Protein AF-A0A926QZI8-F1 (afdb_monomer_lite)

Secondary structure (DSSP, 8-state):
--------------PPPPPBPPTT-S-HHHHHHHHHHHHHHHHT---SGGGGTTTTEEE--TT--SSS--GGG--EEEEEPPPPTT--TT-S-EEEEETTT--EEEESSTTTTT-S-S-EEE-

Sequence (123 aa):
MLAGQTPVLVHNSNCPIVARITPGSLPPAEEAALGRTLSHIGAGTVPTGPTARRWGIPFRNREGKLPGGQGSSSPYREYRVEPPPGTPGAGPLRVVRNDQTGETYYTWTHYGDSGDPAFVQVR

Structure (mmCIF, N/CA/C/O backbone):
data_AF-A0A926QZI8-F1
#
_entry.id   AF-A0A926QZI8-F1
#
loop_
_atom_site.group_PDB
_atom_site.id
_atom_site.type_symbol
_atom_site.label_atom_id
_atom_site.label_alt_id
_atom_site.label_comp_id
_atom_site.label_asym_id
_atom_site.label_entity_id
_atom_site.label_seq_id
_atom_site.pdbx_PDB_ins_code
_atom_site.Cartn_x
_atom_site.Cartn_y
_atom_site.Cartn_z
_atom_site.occupancy
_atom_site.B_iso_or_equiv
_atom_site.auth_seq_id
_atom_site.auth_comp_id
_atom_site.auth_asym_id
_atom_site.auth_atom_id
_atom_site.pdbx_PDB_model_num
ATOM 1 N N . MET A 1 1 ? -49.969 2.407 24.694 1.00 37.97 1 MET A N 1
ATOM 2 C CA . MET A 1 1 ? -49.422 1.356 23.813 1.00 37.97 1 MET A CA 1
ATOM 3 C C . MET A 1 1 ? -48.145 1.894 23.174 1.00 37.97 1 MET A C 1
ATOM 5 O O . MET A 1 1 ? -48.160 3.034 22.732 1.00 37.97 1 MET A O 1
ATOM 9 N N . LEU A 1 2 ? -47.058 1.111 23.246 1.00 42.44 2 LEU A N 1
ATOM 10 C CA . LEU A 1 2 ? -45.791 1.210 22.485 1.00 42.44 2 LEU A CA 1
ATOM 11 C C . LEU A 1 2 ? -46.066 1.414 20.972 1.00 42.44 2 LEU A C 1
ATOM 13 O O . LEU A 1 2 ? -47.151 1.057 20.534 1.00 42.44 2 LEU A O 1
ATOM 17 N N . ALA A 1 3 ? -45.197 1.901 20.080 1.00 44.88 3 ALA A N 1
ATOM 18 C CA . ALA A 1 3 ? -43.751 2.147 20.008 1.00 44.88 3 ALA A CA 1
ATOM 19 C C . ALA A 1 3 ? -43.550 3.292 18.976 1.00 44.88 3 ALA A C 1
ATOM 21 O O . ALA A 1 3 ? -44.415 3.514 18.138 1.00 44.88 3 ALA A O 1
ATOM 22 N N . GLY A 1 4 ? -42.498 4.106 18.997 1.00 39.09 4 GLY A N 1
ATOM 23 C CA . GLY A 1 4 ? -41.131 3.700 18.683 1.00 39.09 4 GLY A CA 1
ATOM 24 C C . GLY A 1 4 ? -40.594 4.637 17.599 1.00 39.09 4 GLY A C 1
ATOM 25 O O . GLY A 1 4 ? -40.668 4.330 16.416 1.00 39.09 4 GLY A O 1
ATOM 26 N N . GLN A 1 5 ? -40.103 5.810 18.006 1.00 43.84 5 GLN A N 1
ATOM 27 C CA . GLN A 1 5 ? -39.284 6.651 17.134 1.00 43.84 5 GLN A CA 1
ATOM 28 C C . GLN A 1 5 ? -37.993 5.880 16.853 1.00 43.84 5 GLN A C 1
ATOM 30 O O . GLN A 1 5 ? -37.182 5.672 17.753 1.00 43.84 5 GLN A O 1
ATOM 35 N N . THR A 1 6 ? -37.823 5.413 15.621 1.00 49.03 6 THR A N 1
ATOM 36 C CA . THR A 1 6 ? -36.533 4.942 15.114 1.00 49.03 6 THR A CA 1
ATOM 37 C C . THR A 1 6 ? -35.520 6.077 15.242 1.00 49.03 6 THR A C 1
ATOM 39 O O . THR A 1 6 ? -35.734 7.125 14.625 1.00 49.03 6 THR A O 1
ATOM 42 N N . PRO A 1 7 ? -34.421 5.920 15.998 1.00 47.91 7 PRO A N 1
ATOM 43 C CA . PRO A 1 7 ? -33.353 6.895 15.946 1.00 47.91 7 PRO A CA 1
ATOM 44 C C . PRO A 1 7 ? -32.681 6.760 14.579 1.00 47.91 7 PRO A C 1
ATOM 46 O O . PRO A 1 7 ? -32.088 5.730 14.257 1.00 47.91 7 PRO A O 1
ATOM 49 N N . VAL A 1 8 ? -32.786 7.802 13.756 1.00 49.19 8 VAL A N 1
ATOM 50 C CA . VAL A 1 8 ? -31.887 7.974 12.616 1.00 49.19 8 VAL A CA 1
ATOM 51 C C . VAL A 1 8 ? -30.499 8.174 13.218 1.00 49.19 8 VAL A C 1
ATOM 53 O O . VAL A 1 8 ? -30.184 9.247 13.729 1.00 49.19 8 VAL A O 1
ATOM 56 N N . LEU A 1 9 ? -29.682 7.120 13.207 1.00 47.12 9 LEU A N 1
ATOM 57 C CA . LEU A 1 9 ? -28.243 7.218 13.425 1.00 47.12 9 LEU A CA 1
ATOM 58 C C . LEU A 1 9 ? -27.667 8.037 12.266 1.00 47.12 9 LEU A C 1
ATOM 60 O O . LEU A 1 9 ? -27.219 7.499 11.254 1.00 47.12 9 LEU A O 1
ATOM 64 N N . VAL A 1 10 ? -27.711 9.362 12.402 1.00 46.72 10 VAL A N 1
ATOM 65 C CA . VAL A 1 10 ? -26.841 10.256 11.645 1.00 46.72 10 VAL A CA 1
ATOM 66 C C . VAL A 1 10 ? -25.436 9.947 12.141 1.00 46.72 10 VAL A C 1
ATOM 68 O O . VAL A 1 10 ? -24.971 10.502 13.135 1.00 46.72 10 VAL A O 1
ATOM 71 N N . HIS A 1 11 ? -24.761 9.006 11.485 1.00 49.41 11 HIS A N 1
ATOM 72 C CA . HIS A 1 11 ? -23.323 8.868 11.624 1.00 49.41 11 HIS A CA 1
ATOM 73 C C . HIS A 1 11 ? -22.707 10.124 11.008 1.00 49.41 11 HIS A C 1
ATOM 75 O O . HIS A 1 11 ? -22.351 10.151 9.833 1.00 49.41 11 HIS A O 1
ATOM 81 N N . ASN A 1 12 ? -22.586 11.186 11.808 1.00 46.81 12 ASN A N 1
ATOM 82 C CA . ASN A 1 12 ? -21.682 12.298 11.538 1.00 46.81 12 ASN A 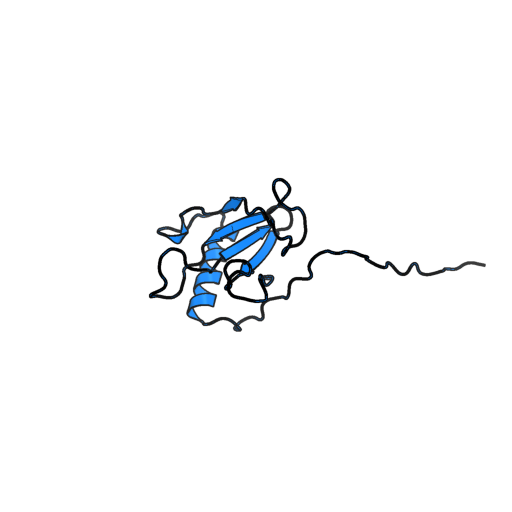CA 1
ATOM 83 C C . ASN A 1 12 ? -20.239 11.808 11.745 1.00 46.81 12 ASN A C 1
ATOM 85 O O . ASN A 1 12 ? -19.495 12.291 12.598 1.00 46.81 12 ASN A O 1
ATOM 89 N N . SER A 1 13 ? -19.879 10.756 11.018 1.00 52.62 13 SER A N 1
ATOM 90 C CA . SER A 1 13 ? -18.569 10.144 11.029 1.00 52.62 13 SER A CA 1
ATOM 91 C C . SER A 1 13 ? -17.813 10.801 9.896 1.00 52.62 13 SER A C 1
ATOM 93 O O . SER A 1 13 ? -17.909 10.378 8.750 1.00 52.62 13 SER A O 1
ATOM 95 N N . ASN A 1 14 ? -17.036 11.831 10.221 1.00 61.12 14 ASN A N 1
ATOM 96 C CA . ASN A 1 14 ? -16.054 12.436 9.319 1.00 61.12 14 ASN A CA 1
ATOM 97 C C . ASN A 1 14 ? -14.884 11.462 9.019 1.00 61.12 14 ASN A C 1
ATOM 99 O O . ASN A 1 14 ? -13.736 11.870 8.868 1.00 61.12 14 ASN A O 1
ATOM 103 N N . CYS A 1 15 ? -15.160 10.154 9.030 1.00 67.56 15 CYS A N 1
ATOM 104 C CA . CYS A 1 15 ? -14.232 9.086 8.727 1.00 67.56 15 CYS A CA 1
ATOM 105 C C . CYS A 1 15 ? -14.124 8.984 7.20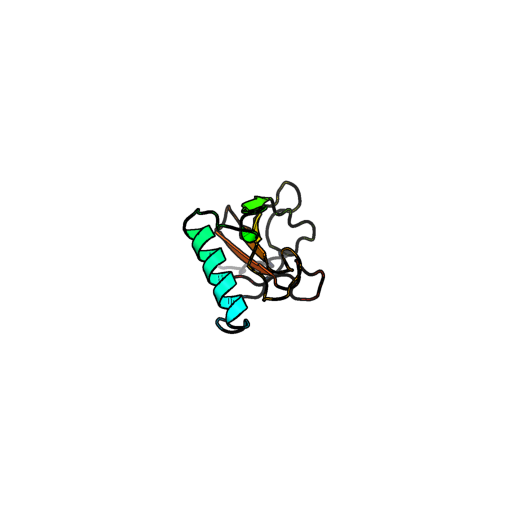2 1.00 67.56 15 CYS A C 1
ATOM 107 O O . CYS A 1 15 ? -15.157 8.902 6.533 1.00 67.56 15 CYS A O 1
ATOM 109 N N . PRO A 1 16 ? -12.907 8.979 6.639 1.00 78.31 16 PRO A N 1
ATOM 110 C CA . PRO A 1 16 ? -12.732 8.882 5.199 1.00 78.31 16 PRO A CA 1
ATOM 111 C C . PRO A 1 16 ? -13.324 7.566 4.689 1.00 78.31 16 PRO A C 1
ATOM 113 O O . PRO A 1 16 ? -12.969 6.483 5.157 1.00 78.31 16 PRO A O 1
ATOM 116 N N . ILE A 1 17 ? -14.228 7.663 3.715 1.00 85.00 17 ILE A N 1
ATOM 117 C CA . ILE A 1 17 ? -14.714 6.505 2.967 1.00 85.00 17 ILE A CA 1
ATOM 118 C C . ILE A 1 17 ? -13.672 6.204 1.894 1.00 85.00 17 ILE A C 1
ATOM 120 O O . ILE A 1 17 ? -13.438 7.020 1.003 1.00 85.00 17 ILE A O 1
ATOM 124 N N . VAL A 1 18 ? -13.042 5.035 1.980 1.00 90.50 18 VAL A N 1
ATOM 125 C CA . VAL A 1 18 ? -12.026 4.601 1.016 1.00 90.50 18 VAL A CA 1
ATOM 126 C C . VAL A 1 18 ? -12.665 3.654 0.002 1.00 90.50 18 VAL A C 1
ATOM 128 O O . VAL A 1 18 ? -13.292 2.664 0.377 1.00 90.50 18 VAL A O 1
ATOM 131 N N . ALA A 1 19 ? -12.512 3.952 -1.290 1.00 92.88 19 ALA A N 1
ATOM 132 C CA . ALA A 1 19 ? -13.050 3.118 -2.363 1.00 92.88 19 ALA A CA 1
ATOM 133 C C . ALA A 1 19 ? -12.380 1.735 -2.379 1.00 92.88 19 ALA A C 1
ATOM 135 O O . ALA A 1 19 ? -11.187 1.613 -2.111 1.00 92.88 19 ALA A O 1
ATOM 136 N N . ARG A 1 20 ? -13.128 0.683 -2.723 1.00 93.69 20 ARG A N 1
ATOM 137 C CA . ARG A 1 20 ? -12.576 -0.672 -2.852 1.00 93.69 20 ARG A CA 1
ATOM 138 C C . ARG A 1 20 ? -11.962 -0.874 -4.234 1.00 93.69 20 ARG A C 1
ATOM 140 O O . ARG A 1 20 ? -12.551 -0.476 -5.238 1.00 93.69 20 ARG A O 1
ATOM 147 N N . ILE A 1 21 ? -10.809 -1.534 -4.285 1.00 92.31 21 ILE A N 1
ATOM 148 C CA . ILE A 1 21 ? -10.181 -1.904 -5.553 1.00 92.31 21 ILE A CA 1
ATOM 149 C C . ILE A 1 21 ? -11.025 -2.943 -6.301 1.00 92.31 21 ILE A C 1
ATOM 151 O O . ILE A 1 21 ? -11.526 -3.905 -5.708 1.00 92.31 21 ILE A O 1
ATOM 155 N N . THR A 1 22 ? -11.178 -2.757 -7.611 1.00 90.56 22 THR A N 1
ATOM 156 C CA . THR A 1 22 ? -11.822 -3.753 -8.473 1.00 90.56 22 THR A CA 1
ATOM 157 C C . THR A 1 22 ? -10.767 -4.780 -8.897 1.00 90.56 22 THR A C 1
ATOM 159 O O . THR A 1 22 ? -9.725 -4.380 -9.407 1.00 90.56 22 THR A O 1
ATOM 162 N N . PRO A 1 23 ? -10.975 -6.094 -8.693 1.00 85.38 23 PRO A N 1
ATOM 163 C CA . PRO A 1 23 ? -10.024 -7.107 -9.159 1.00 85.38 23 PRO A CA 1
ATOM 164 C C . PRO A 1 23 ? -9.741 -6.968 -10.661 1.00 85.38 23 PRO A C 1
ATOM 166 O O . PRO A 1 23 ? -10.678 -6.755 -11.432 1.00 85.38 23 PRO A O 1
ATOM 169 N N . GLY A 1 24 ? -8.476 -7.083 -11.073 1.00 87.62 24 GLY A N 1
ATOM 170 C CA . GLY A 1 24 ? -8.068 -6.917 -12.470 1.00 87.62 24 GLY A CA 1
ATOM 171 C C . GLY A 1 24 ? -8.076 -5.474 -12.987 1.00 87.62 24 GLY A C 1
ATOM 172 O O . GLY A 1 24 ? -7.883 -5.267 -14.182 1.00 87.62 24 GLY A O 1
ATOM 173 N N . SER A 1 25 ? -8.302 -4.463 -12.134 1.00 91.81 25 SER A N 1
ATOM 174 C CA . SER A 1 25 ? -8.243 -3.053 -12.557 1.00 91.81 25 SER A CA 1
ATOM 175 C C . SER A 1 25 ? -6.826 -2.483 -12.619 1.00 91.81 25 SER A C 1
ATOM 177 O O . SER A 1 25 ? -6.646 -1.371 -13.110 1.00 91.81 25 SER A O 1
ATOM 179 N N . LEU A 1 26 ? -5.833 -3.193 -12.077 1.00 92.56 26 LEU A N 1
ATOM 180 C CA . LEU A 1 26 ? -4.432 -2.781 -12.118 1.00 92.56 26 LEU A CA 1
ATOM 181 C C . LEU A 1 26 ? -3.731 -3.378 -13.344 1.00 92.56 26 LEU A C 1
ATOM 183 O O . LEU A 1 26 ? -4.113 -4.454 -13.810 1.00 92.56 26 LEU A O 1
ATOM 187 N N . PRO A 1 27 ? -2.657 -2.742 -13.842 1.00 94.12 27 PRO A N 1
ATOM 188 C CA . PRO A 1 27 ? -1.770 -3.381 -14.803 1.00 94.12 27 PRO A CA 1
ATOM 189 C C . PRO A 1 27 ? -1.292 -4.754 -14.287 1.00 94.12 27 PRO A C 1
ATOM 191 O O . PRO A 1 27 ? -0.925 -4.857 -13.115 1.00 94.12 27 PRO A O 1
ATOM 194 N N . PRO A 1 28 ? -1.203 -5.802 -15.131 1.00 93.50 28 PRO A N 1
ATOM 195 C CA . PRO A 1 28 ? -0.909 -7.162 -14.661 1.00 93.50 28 PRO A CA 1
ATOM 196 C C . PRO A 1 28 ? 0.378 -7.300 -13.831 1.00 93.50 28 PRO A C 1
ATOM 198 O O . PRO A 1 28 ? 0.427 -8.058 -12.864 1.00 93.50 28 PRO A O 1
ATOM 201 N N . ALA A 1 29 ? 1.431 -6.554 -14.181 1.00 93.31 29 ALA A N 1
ATOM 202 C CA . ALA A 1 29 ? 2.687 -6.564 -13.430 1.00 93.31 29 ALA A CA 1
ATOM 203 C C . ALA A 1 29 ? 2.540 -5.942 -12.030 1.00 93.31 29 ALA A C 1
ATOM 205 O O . ALA A 1 29 ? 3.111 -6.452 -11.065 1.00 93.31 29 ALA A O 1
ATOM 206 N N . GLU A 1 30 ? 1.755 -4.870 -11.922 1.00 95.19 30 GLU A N 1
ATOM 207 C CA . GLU A 1 30 ? 1.457 -4.183 -10.665 1.00 95.19 30 GLU A CA 1
ATOM 208 C C . GLU A 1 30 ? 0.571 -5.048 -9.764 1.00 95.19 30 GLU A C 1
ATOM 210 O O . GLU A 1 30 ? 0.863 -5.202 -8.579 1.00 95.19 30 GLU A O 1
ATOM 215 N N . GLU A 1 31 ? -0.446 -5.699 -10.336 1.00 95.50 31 GLU A N 1
ATOM 216 C CA . GLU A 1 31 ? -1.304 -6.638 -9.608 1.00 95.50 31 GLU A CA 1
ATOM 217 C C . GLU A 1 31 ? -0.501 -7.827 -9.059 1.00 95.50 31 GLU A C 1
ATOM 219 O O . GLU A 1 31 ? -0.644 -8.196 -7.891 1.00 95.50 31 GLU A O 1
ATOM 224 N N . ALA A 1 32 ? 0.414 -8.386 -9.859 1.00 95.81 32 ALA A N 1
ATOM 225 C CA . ALA A 1 32 ? 1.300 -9.459 -9.414 1.00 95.81 32 ALA A CA 1
ATOM 226 C C . ALA A 1 32 ? 2.252 -9.003 -8.294 1.00 95.81 32 ALA A C 1
ATOM 228 O O . ALA A 1 32 ? 2.462 -9.737 -7.324 1.00 95.81 32 ALA A O 1
ATOM 229 N N . ALA A 1 33 ? 2.819 -7.796 -8.399 1.00 96.81 33 ALA A N 1
ATOM 230 C CA . ALA A 1 33 ? 3.672 -7.222 -7.361 1.00 96.81 33 ALA A CA 1
ATOM 231 C C . ALA A 1 33 ? 2.898 -6.995 -6.053 1.00 96.81 33 ALA A C 1
ATOM 233 O O . ALA A 1 33 ? 3.366 -7.397 -4.983 1.00 96.81 33 ALA A O 1
ATOM 234 N N . LEU A 1 34 ? 1.689 -6.433 -6.138 1.00 97.12 34 LEU A N 1
ATOM 235 C CA . LEU A 1 34 ? 0.783 -6.275 -5.003 1.00 97.12 34 LEU A CA 1
ATOM 236 C C . LEU A 1 34 ? 0.469 -7.634 -4.359 1.00 97.12 34 LEU A C 1
ATOM 238 O O . LEU A 1 34 ? 0.610 -7.781 -3.145 1.00 97.12 34 LEU A O 1
ATOM 242 N N . GLY A 1 35 ? 0.134 -8.651 -5.157 1.00 96.81 35 GLY A N 1
ATOM 243 C CA . GLY A 1 35 ? -0.138 -10.006 -4.671 1.00 96.81 35 GLY A CA 1
ATOM 244 C C . GLY A 1 35 ? 1.036 -10.635 -3.9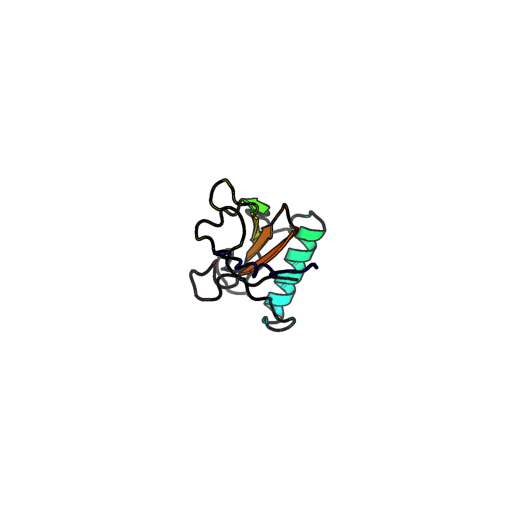08 1.00 96.81 35 GLY A C 1
ATOM 245 O O . GLY A 1 35 ? 0.833 -11.237 -2.849 1.00 96.81 35 GLY A O 1
ATOM 246 N N . ARG A 1 36 ? 2.278 -10.448 -4.378 1.00 97.62 36 ARG A N 1
ATOM 247 C CA . ARG A 1 36 ? 3.485 -10.907 -3.658 1.00 97.62 36 ARG A CA 1
ATOM 248 C C . ARG A 1 36 ? 3.659 -10.177 -2.328 1.00 97.62 36 ARG A C 1
ATOM 250 O O . ARG A 1 36 ? 3.907 -10.821 -1.310 1.00 97.62 36 ARG A O 1
ATOM 257 N N . THR A 1 37 ? 3.485 -8.854 -2.314 1.00 98.06 37 THR A N 1
ATOM 258 C CA . THR A 1 37 ? 3.554 -8.046 -1.086 1.00 98.06 37 THR A CA 1
ATOM 259 C C . THR A 1 37 ? 2.520 -8.512 -0.060 1.00 98.06 37 THR A C 1
ATOM 261 O O . THR A 1 37 ? 2.875 -8.762 1.092 1.00 98.06 37 THR A O 1
ATOM 264 N N . LEU A 1 38 ? 1.264 -8.697 -0.476 1.00 97.50 38 LEU A N 1
ATOM 265 C CA . LEU A 1 38 ? 0.191 -9.192 0.392 1.00 97.50 38 LEU A CA 1
ATOM 266 C C . LEU A 1 38 ? 0.488 -10.597 0.928 1.00 97.50 38 LEU A C 1
ATOM 268 O O . LEU A 1 38 ? 0.252 -10.862 2.105 1.00 97.50 38 LEU A O 1
ATOM 272 N N . SER A 1 39 ? 1.071 -11.469 0.103 1.00 98.00 39 SER A N 1
ATOM 273 C CA . SER A 1 39 ? 1.479 -12.814 0.526 1.00 98.00 39 SER A CA 1
ATOM 274 C C . SER A 1 39 ? 2.538 -12.767 1.632 1.00 98.00 39 SER A C 1
ATOM 276 O O . SER A 1 39 ? 2.411 -13.471 2.632 1.00 98.00 39 SER A O 1
ATOM 278 N N . HIS A 1 40 ? 3.545 -11.893 1.514 1.00 98.44 40 HIS A N 1
ATOM 279 C CA . HIS A 1 40 ? 4.546 -11.707 2.570 1.00 98.44 40 HIS A CA 1
ATOM 280 C C . HIS A 1 40 ? 3.933 -11.167 3.867 1.00 98.44 40 HIS A C 1
ATOM 282 O O . HIS A 1 40 ? 4.240 -11.681 4.944 1.00 98.44 40 HIS A O 1
ATOM 288 N N . ILE A 1 41 ? 3.041 -10.174 3.769 1.00 97.44 41 ILE A N 1
ATOM 289 C CA . ILE A 1 41 ? 2.332 -9.607 4.927 1.00 97.44 41 ILE A CA 1
ATOM 290 C C . ILE A 1 41 ? 1.498 -10.686 5.631 1.00 97.44 41 ILE A C 1
ATOM 292 O O . ILE A 1 41 ? 1.582 -10.816 6.852 1.00 97.44 41 ILE A O 1
ATOM 296 N N . GLY A 1 42 ? 0.731 -11.477 4.874 1.00 96.44 42 GLY A N 1
ATOM 297 C CA . GLY A 1 42 ? -0.101 -12.558 5.410 1.00 96.44 42 GLY A CA 1
ATOM 298 C C . GLY A 1 42 ? 0.710 -13.688 6.048 1.00 96.44 42 GLY A C 1
ATOM 299 O O . GLY A 1 42 ? 0.319 -14.207 7.089 1.00 96.44 42 GLY A O 1
ATOM 300 N N . ALA A 1 43 ? 1.867 -14.025 5.473 1.00 97.25 43 ALA A N 1
ATOM 301 C CA . ALA A 1 43 ? 2.775 -15.039 6.011 1.00 97.25 43 ALA A CA 1
ATOM 302 C C . ALA A 1 43 ? 3.688 -14.527 7.144 1.00 97.25 43 ALA A C 1
ATOM 304 O O . ALA A 1 43 ? 4.450 -15.310 7.708 1.00 97.25 43 ALA A O 1
ATOM 305 N N . GLY A 1 44 ? 3.674 -13.225 7.456 1.00 96.31 44 GLY A N 1
ATOM 306 C CA . GLY A 1 44 ? 4.581 -12.627 8.443 1.00 96.31 44 GLY A CA 1
ATOM 307 C C . GLY A 1 44 ? 6.057 -12.653 8.026 1.00 96.31 44 GLY A C 1
ATOM 308 O O . GLY A 1 44 ? 6.941 -12.656 8.880 1.00 96.31 44 GLY A O 1
ATOM 309 N N . THR A 1 45 ? 6.340 -12.686 6.722 1.00 98.06 45 THR A N 1
ATOM 310 C CA . THR A 1 45 ? 7.706 -12.737 6.181 1.00 98.06 45 THR A CA 1
ATOM 311 C C . THR A 1 45 ? 8.143 -11.380 5.628 1.00 98.06 45 THR A C 1
ATOM 313 O O . THR A 1 45 ? 7.331 -10.484 5.383 1.00 98.06 45 THR A O 1
ATOM 316 N N . VAL A 1 46 ? 9.452 -11.215 5.438 1.00 97.81 46 VAL A N 1
ATOM 317 C CA . VAL A 1 46 ? 10.049 -10.032 4.805 1.00 97.81 46 VAL A CA 1
ATOM 318 C C . VAL A 1 46 ? 10.555 -10.448 3.420 1.00 97.81 46 VAL A C 1
ATOM 320 O O . VAL A 1 46 ? 11.262 -11.456 3.335 1.00 97.81 46 VAL A O 1
ATOM 323 N N . PRO A 1 47 ? 10.210 -9.727 2.337 1.00 96.31 47 PRO A N 1
ATOM 324 C CA . PRO A 1 47 ? 10.763 -10.008 1.017 1.00 96.31 47 PRO A CA 1
ATOM 325 C C . PRO A 1 47 ? 12.273 -9.749 0.994 1.00 96.31 47 PRO A C 1
ATOM 327 O O . PRO A 1 47 ? 12.822 -9.080 1.867 1.00 96.31 47 PRO A O 1
ATOM 330 N N . THR A 1 48 ? 12.959 -10.245 -0.030 1.00 93.69 48 THR A N 1
ATOM 331 C CA . THR A 1 48 ? 14.372 -9.931 -0.266 1.00 93.69 48 THR A CA 1
ATOM 332 C C . THR A 1 48 ? 14.523 -8.695 -1.161 1.00 93.69 48 THR A C 1
ATOM 334 O O . THR A 1 48 ? 13.588 -8.261 -1.831 1.00 93.69 48 THR A O 1
ATOM 337 N N . GLY A 1 49 ? 15.720 -8.100 -1.176 1.00 91.06 49 GLY A N 1
ATOM 338 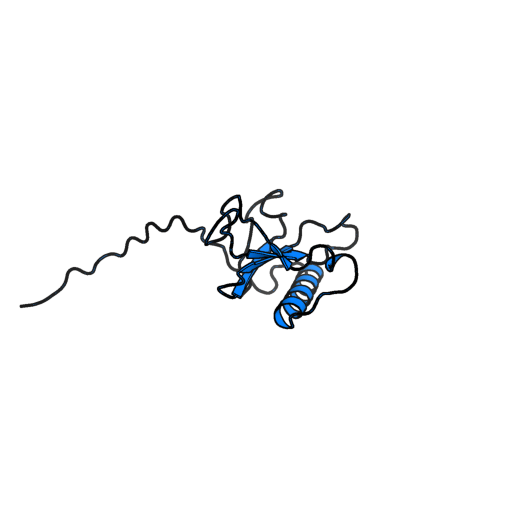C CA . GLY A 1 49 ? 16.045 -7.003 -2.090 1.00 91.06 49 GLY A CA 1
ATOM 339 C C . GLY A 1 49 ? 15.458 -5.633 -1.699 1.00 91.06 49 GLY A C 1
ATOM 340 O O . GLY A 1 49 ? 15.212 -5.365 -0.520 1.00 91.06 49 GLY A O 1
ATOM 341 N N . PRO A 1 50 ? 15.274 -4.711 -2.667 1.00 91.00 50 PRO A N 1
ATOM 342 C CA . PRO A 1 50 ? 14.922 -3.309 -2.397 1.00 91.00 50 PRO A CA 1
ATOM 343 C C . PRO A 1 50 ? 13.583 -3.087 -1.673 1.00 91.00 50 PRO A C 1
ATOM 345 O O . PRO A 1 50 ? 13.405 -2.061 -1.000 1.00 91.00 50 PRO A O 1
ATOM 348 N N . THR A 1 51 ? 12.649 -4.031 -1.799 1.00 93.31 51 THR A N 1
ATOM 349 C CA . THR A 1 51 ? 11.335 -4.008 -1.138 1.00 93.31 51 THR A CA 1
ATOM 350 C C . THR A 1 51 ? 11.430 -4.291 0.363 1.00 93.31 51 THR A C 1
ATOM 352 O O . THR A 1 51 ? 10.615 -3.770 1.119 1.00 93.31 51 THR A O 1
ATOM 355 N N . ALA A 1 52 ? 12.471 -5.000 0.820 1.00 95.94 52 ALA A N 1
ATOM 356 C CA . ALA A 1 52 ? 12.727 -5.279 2.239 1.00 95.94 52 ALA A CA 1
ATOM 357 C C . ALA A 1 52 ? 13.001 -4.008 3.063 1.00 95.94 52 ALA A C 1
ATOM 359 O O . ALA A 1 52 ? 12.806 -3.952 4.281 1.00 95.94 52 ALA A O 1
ATOM 360 N N . ARG A 1 53 ? 13.496 -2.954 2.408 1.00 94.94 53 ARG A N 1
ATOM 361 C CA . ARG A 1 53 ? 13.887 -1.721 3.086 1.00 94.94 53 ARG A CA 1
ATOM 362 C C . ARG A 1 53 ? 12.654 -0.995 3.619 1.00 94.94 53 ARG A C 1
ATOM 364 O O . ARG A 1 53 ? 11.785 -0.600 2.849 1.00 94.94 53 ARG A O 1
ATOM 371 N N . ARG A 1 54 ? 12.659 -0.709 4.928 1.00 94.50 54 ARG A N 1
ATOM 372 C CA . ARG A 1 54 ? 11.538 -0.080 5.657 1.00 94.50 54 ARG A CA 1
ATOM 373 C C . ARG A 1 54 ? 10.252 -0.917 5.588 1.00 94.50 54 ARG A C 1
ATOM 375 O O . ARG A 1 54 ? 9.162 -0.365 5.615 1.00 94.50 54 ARG A O 1
ATOM 382 N N . TRP A 1 55 ? 10.379 -2.237 5.504 1.00 97.69 55 TRP A N 1
ATOM 383 C CA . TRP A 1 55 ? 9.239 -3.142 5.554 1.00 97.69 55 TRP A CA 1
ATOM 384 C C . TRP A 1 55 ? 8.548 -3.090 6.921 1.00 97.69 55 TRP A C 1
ATOM 386 O O . TRP A 1 55 ? 9.195 -3.283 7.951 1.00 97.69 55 TRP A O 1
ATOM 396 N N . GLY A 1 56 ? 7.244 -2.815 6.941 1.00 97.94 56 GLY A N 1
ATOM 397 C CA . GLY A 1 56 ? 6.434 -2.830 8.157 1.00 97.94 56 GLY A CA 1
ATOM 398 C C . GLY A 1 56 ? 6.737 -1.697 9.136 1.00 97.94 56 GLY A C 1
ATOM 399 O O . GLY A 1 56 ? 6.512 -1.851 10.337 1.00 97.94 56 GLY A O 1
ATOM 400 N N . ILE A 1 57 ? 7.271 -0.565 8.676 1.00 97.94 57 ILE A N 1
ATOM 401 C CA . ILE A 1 57 ? 7.456 0.598 9.556 1.00 97.94 57 ILE A CA 1
ATOM 402 C C . ILE A 1 57 ? 6.109 1.266 9.873 1.00 97.94 57 ILE A C 1
ATOM 404 O O . ILE A 1 57 ? 5.180 1.157 9.071 1.00 97.94 57 ILE A O 1
ATOM 408 N N . PRO A 1 58 ? 5.992 2.008 10.990 1.00 98.44 58 PRO A N 1
ATOM 409 C CA . PRO A 1 58 ? 4.783 2.770 11.282 1.00 98.44 58 PRO A CA 1
ATOM 410 C C . PRO A 1 58 ? 4.462 3.784 10.177 1.00 98.44 58 PRO A C 1
ATOM 412 O O . PRO A 1 58 ? 5.301 4.622 9.824 1.00 98.44 58 PRO A O 1
ATOM 415 N N . PHE A 1 59 ? 3.229 3.746 9.682 1.00 98.44 59 PHE A N 1
ATOM 416 C CA . PHE A 1 59 ? 2.653 4.764 8.813 1.00 98.44 59 PHE A CA 1
ATOM 417 C C . PHE A 1 59 ? 1.824 5.718 9.665 1.00 98.44 59 PHE A C 1
ATOM 419 O O . PHE A 1 59 ? 0.963 5.288 10.423 1.00 98.44 59 PHE A O 1
ATOM 426 N N . ARG A 1 60 ? 2.072 7.025 9.568 1.00 98.12 60 ARG A N 1
ATOM 427 C CA . ARG A 1 60 ? 1.490 8.003 10.503 1.00 98.12 60 ARG A CA 1
ATOM 428 C C . ARG A 1 60 ? 0.103 8.514 10.116 1.00 98.12 60 ARG A C 1
ATOM 430 O O . ARG A 1 60 ? -0.454 9.267 10.901 1.00 98.12 60 ARG A O 1
ATOM 437 N N . ASN A 1 61 ? -0.423 8.201 8.929 1.00 97.19 61 ASN A N 1
ATOM 438 C CA . ASN A 1 61 ? -1.730 8.699 8.471 1.00 97.19 61 ASN A CA 1
ATOM 439 C C . ASN A 1 61 ? -1.927 10.215 8.725 1.00 97.19 61 ASN A C 1
ATOM 441 O O . ASN A 1 61 ? -2.971 10.658 9.196 1.00 97.19 61 ASN A O 1
ATOM 445 N N . ARG A 1 62 ? -0.882 11.033 8.510 1.00 95.81 62 ARG A N 1
ATOM 446 C CA . ARG A 1 62 ? -0.872 12.442 8.961 1.00 95.81 62 ARG A CA 1
ATOM 447 C C . ARG A 1 62 ? -1.975 13.269 8.316 1.00 95.81 62 ARG A C 1
ATOM 449 O O . ARG A 1 62 ? -2.534 14.137 8.966 1.00 95.81 62 ARG A O 1
ATOM 456 N N . GLU A 1 63 ? -2.293 12.963 7.068 1.00 93.56 63 GLU A N 1
ATOM 457 C CA . GLU A 1 63 ? -3.311 13.658 6.282 1.00 93.56 63 GLU A CA 1
ATOM 458 C C . GLU A 1 63 ? -4.722 13.099 6.498 1.00 93.56 63 GLU A C 1
ATOM 460 O O . GLU A 1 63 ? -5.675 13.632 5.941 1.00 93.56 63 GLU A O 1
ATOM 465 N N . GLY A 1 64 ? -4.872 12.029 7.291 1.00 95.06 64 GLY A N 1
ATOM 466 C CA . GLY A 1 64 ? -6.185 11.481 7.639 1.00 95.06 64 GLY A CA 1
ATOM 467 C C . GLY A 1 64 ? -6.927 10.882 6.446 1.00 95.06 64 GLY A C 1
ATOM 468 O O . GLY A 1 64 ? -8.151 10.900 6.410 1.00 95.06 64 GLY A O 1
ATOM 469 N N . LYS A 1 65 ? -6.188 10.375 5.451 1.00 95.19 65 LYS A N 1
ATOM 470 C CA . LYS A 1 65 ? -6.744 9.762 4.234 1.00 95.19 65 LYS A CA 1
ATOM 471 C C . LYS A 1 65 ? -7.256 8.337 4.470 1.00 95.19 65 LYS A C 1
ATOM 473 O O . LYS A 1 65 ? -7.995 7.818 3.640 1.00 95.19 65 LYS A O 1
ATOM 478 N N . LEU A 1 66 ? -6.871 7.715 5.587 1.00 96.88 66 LEU A N 1
ATOM 479 C CA . LEU A 1 66 ? -7.355 6.408 6.032 1.00 96.88 66 LEU A CA 1
ATOM 480 C C . LEU A 1 66 ? -8.136 6.529 7.353 1.00 96.88 66 LEU A C 1
ATOM 482 O O . LEU A 1 66 ? -7.839 7.431 8.144 1.00 96.88 66 LEU A O 1
ATOM 486 N N . PRO A 1 67 ? -9.100 5.628 7.632 1.00 95.25 67 PRO A N 1
ATOM 487 C CA . PRO A 1 67 ? -9.847 5.618 8.891 1.00 95.25 67 PRO A CA 1
ATOM 488 C C . PRO A 1 67 ? -8.954 5.436 10.124 1.00 95.25 67 PRO A C 1
ATOM 490 O O . PRO A 1 67 ? -7.866 4.876 10.037 1.00 95.25 67 PRO A O 1
ATOM 493 N N . GLY A 1 68 ? -9.440 5.829 11.301 1.00 93.06 68 GLY A N 1
ATOM 494 C CA . GLY A 1 68 ? -8.730 5.637 12.570 1.00 93.06 68 GLY A CA 1
ATOM 495 C C . GLY A 1 68 ? -7.802 6.796 12.944 1.00 93.06 68 GLY A C 1
ATOM 496 O O . GLY A 1 68 ? -7.978 7.927 12.497 1.00 93.06 68 GLY A O 1
ATOM 497 N N . GLY A 1 69 ? -6.845 6.525 13.835 1.00 93.69 69 GLY A N 1
ATOM 498 C CA . GLY A 1 69 ? -5.961 7.549 14.390 1.00 93.69 69 GLY A CA 1
ATOM 499 C C . GLY A 1 69 ? -4.952 8.123 13.388 1.00 93.69 69 GLY A C 1
ATOM 500 O O . GLY A 1 69 ? -4.634 7.522 12.359 1.00 93.69 69 GLY A O 1
ATOM 501 N N . GLN A 1 70 ? -4.409 9.293 13.729 1.00 97.00 70 GLN A N 1
ATOM 502 C CA . GLN A 1 70 ? -3.355 9.988 12.986 1.00 97.00 70 GLN A CA 1
ATOM 503 C C . GLN A 1 70 ? -2.123 10.196 13.879 1.00 97.00 70 GLN A C 1
ATOM 505 O O . GLN A 1 70 ? -2.183 10.107 15.108 1.00 97.00 70 GLN A O 1
ATOM 510 N N . GLY A 1 71 ? -0.980 10.494 13.267 1.00 96.62 71 GLY A N 1
ATOM 511 C CA . GLY A 1 71 ? 0.271 10.762 13.968 1.00 96.62 71 GLY A CA 1
ATOM 512 C C . GLY A 1 71 ? 0.747 9.554 14.775 1.00 96.62 71 GLY A C 1
ATOM 513 O O . GLY A 1 71 ? 0.905 8.460 14.235 1.00 96.62 71 GLY A O 1
ATOM 514 N N . SER A 1 72 ? 1.002 9.770 16.065 1.00 96.56 72 SER A N 1
ATOM 515 C CA . SER A 1 72 ? 1.433 8.716 16.995 1.00 96.56 72 SER A CA 1
ATOM 516 C C . SER A 1 72 ? 0.324 7.717 17.336 1.00 96.56 72 SER A C 1
ATOM 518 O O . SER A 1 72 ? 0.628 6.625 17.801 1.00 96.56 72 SER A O 1
ATOM 520 N N . SER A 1 73 ? -0.942 8.067 17.090 1.00 96.56 73 SER A N 1
ATOM 521 C CA . SER A 1 73 ? -2.102 7.194 17.316 1.00 96.56 73 SER A CA 1
ATOM 522 C C . SER A 1 73 ? -2.501 6.398 16.070 1.00 96.56 73 SER A C 1
ATOM 524 O O . SER A 1 73 ? -3.528 5.726 16.076 1.00 96.56 73 SER A O 1
ATOM 526 N N . SER A 1 74 ? -1.730 6.495 14.983 1.00 98.00 74 SER A N 1
ATOM 527 C CA . SER A 1 74 ? -2.012 5.774 13.744 1.00 98.00 74 SER A CA 1
ATOM 528 C C . SER A 1 74 ? -1.823 4.260 13.922 1.00 98.00 74 SER A C 1
ATOM 530 O O . SER A 1 74 ? -0.745 3.845 14.354 1.00 98.00 74 SER A O 1
ATOM 532 N N . PRO A 1 75 ? -2.814 3.422 13.557 1.00 97.62 75 PRO A N 1
ATOM 533 C CA . PRO A 1 75 ? -2.736 1.966 13.713 1.00 97.62 75 PRO A CA 1
ATOM 534 C C . PRO A 1 75 ? -1.996 1.266 12.561 1.00 97.62 75 PRO A C 1
ATOM 536 O O . PRO A 1 75 ? -1.995 0.039 12.469 1.00 97.62 75 PRO A O 1
ATOM 539 N N . TYR A 1 76 ? -1.423 2.035 11.636 1.00 98.62 76 TYR A N 1
ATOM 540 C CA . TYR A 1 76 ? -0.998 1.530 10.341 1.00 98.62 76 TYR A CA 1
ATOM 541 C C . TYR A 1 76 ? 0.492 1.204 10.258 1.00 98.62 76 TYR A C 1
ATOM 543 O O . TYR A 1 76 ? 1.343 1.942 10.764 1.00 98.62 76 TYR A O 1
ATOM 551 N N . ARG A 1 77 ? 0.809 0.158 9.494 1.00 98.56 77 ARG A N 1
ATOM 552 C CA . ARG A 1 77 ? 2.152 -0.129 8.977 1.00 98.56 77 ARG A CA 1
ATOM 553 C C . ARG A 1 77 ? 2.199 -0.022 7.464 1.00 98.56 77 ARG A C 1
ATOM 555 O O . ARG A 1 77 ? 1.221 -0.324 6.790 1.00 98.56 77 ARG A O 1
ATOM 562 N N . GLU A 1 78 ? 3.352 0.379 6.943 1.00 98.38 78 GLU A N 1
ATOM 563 C CA . GLU A 1 78 ? 3.608 0.506 5.509 1.00 98.38 78 GLU A CA 1
ATOM 564 C C . GLU A 1 78 ? 4.551 -0.577 4.985 1.00 98.38 78 GLU A C 1
ATOM 566 O O . GLU A 1 78 ? 5.540 -0.945 5.625 1.00 98.38 78 GLU A O 1
ATOM 571 N N . TYR A 1 79 ? 4.279 -1.008 3.757 1.00 98.38 79 TYR A N 1
ATOM 572 C CA . TYR A 1 79 ? 5.034 -2.000 3.015 1.00 98.38 79 TYR A CA 1
ATOM 573 C C . TYR A 1 79 ? 5.268 -1.518 1.584 1.00 98.38 79 TYR A C 1
ATOM 575 O O . TYR A 1 79 ? 4.375 -0.969 0.934 1.00 98.38 79 TYR A O 1
ATOM 583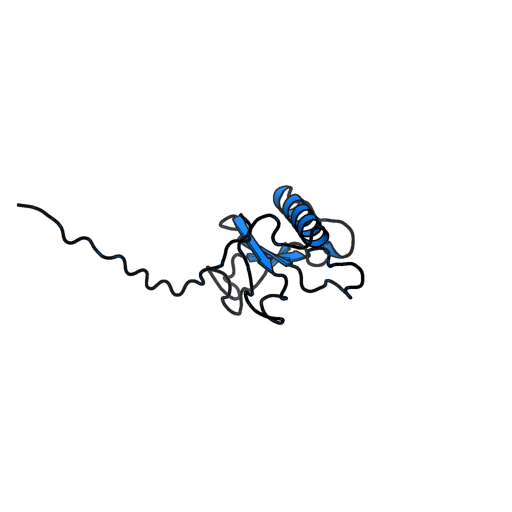 N N . ARG A 1 80 ? 6.481 -1.731 1.071 1.00 97.75 80 ARG A N 1
ATOM 584 C CA . ARG A 1 80 ? 6.806 -1.408 -0.320 1.00 97.75 80 ARG A CA 1
ATOM 585 C C . ARG A 1 80 ? 6.213 -2.445 -1.262 1.00 97.75 80 ARG A C 1
ATOM 587 O O . ARG A 1 80 ? 6.279 -3.643 -0.994 1.00 97.75 80 ARG A O 1
ATOM 594 N N . VAL A 1 81 ? 5.688 -1.974 -2.384 1.00 97.62 81 VAL A N 1
ATOM 595 C CA . VAL A 1 81 ? 5.350 -2.817 -3.532 1.00 97.62 81 VAL A CA 1
ATOM 596 C C . VAL A 1 81 ? 6.431 -2.606 -4.583 1.00 97.62 81 VAL A C 1
ATOM 598 O O . VAL A 1 81 ? 6.924 -1.490 -4.750 1.00 97.62 81 VAL A O 1
ATOM 601 N N . GLU A 1 82 ? 6.851 -3.688 -5.234 1.00 96.25 82 GLU A N 1
ATOM 602 C CA . GLU A 1 82 ? 7.827 -3.614 -6.320 1.00 96.25 82 GLU A CA 1
ATOM 603 C C . GLU A 1 82 ? 7.283 -2.712 -7.441 1.00 96.25 82 GLU A C 1
ATOM 605 O O . GLU A 1 82 ? 6.180 -2.963 -7.932 1.00 96.25 82 GLU A O 1
ATOM 610 N N . PRO A 1 83 ? 7.997 -1.637 -7.820 1.00 93.94 83 PRO A N 1
ATOM 611 C CA . PRO A 1 83 ? 7.521 -0.742 -8.858 1.00 93.94 83 PRO A CA 1
ATOM 612 C C . PRO A 1 83 ? 7.777 -1.320 -10.261 1.00 93.94 83 PRO A C 1
ATOM 614 O O . PRO A 1 83 ? 8.636 -2.190 -10.422 1.00 93.94 83 PRO A O 1
ATOM 617 N N . PRO A 1 84 ? 7.091 -0.808 -11.299 1.00 89.94 84 PRO A N 1
ATOM 618 C CA . PRO A 1 84 ? 7.339 -1.219 -12.676 1.00 89.94 84 PRO A CA 1
ATOM 619 C C . PRO A 1 84 ? 8.813 -1.034 -13.086 1.00 89.94 84 PRO A C 1
ATOM 621 O O . PRO A 1 84 ? 9.460 -0.086 -12.618 1.00 89.94 84 PRO A O 1
ATOM 624 N N . PRO A 1 85 ? 9.348 -1.875 -13.994 1.00 88.12 85 PRO A N 1
ATOM 625 C CA . PRO A 1 85 ? 10.705 -1.725 -14.512 1.00 88.12 85 PRO A CA 1
ATOM 626 C C . PRO A 1 85 ? 10.977 -0.310 -15.033 1.00 88.12 85 PRO A C 1
ATOM 628 O O . PRO A 1 85 ? 10.123 0.308 -15.663 1.00 88.12 85 PRO A O 1
ATOM 631 N N . GLY A 1 86 ? 12.175 0.209 -14.763 1.00 88.56 86 GLY A N 1
ATOM 632 C CA . GLY A 1 86 ? 12.553 1.581 -15.118 1.00 88.56 86 GLY A CA 1
ATOM 633 C C . GLY A 1 86 ? 12.109 2.647 -14.109 1.00 88.56 86 GLY A C 1
ATOM 634 O O . GLY A 1 86 ? 12.533 3.795 -14.225 1.00 88.56 86 GLY A O 1
ATOM 635 N N . THR A 1 87 ? 11.329 2.288 -13.083 1.00 91.06 87 THR A N 1
ATOM 636 C CA . THR A 1 87 ? 11.003 3.216 -11.991 1.00 91.06 87 THR A CA 1
ATOM 637 C C . THR A 1 87 ? 12.216 3.407 -11.075 1.00 91.06 87 THR A C 1
ATOM 639 O O . THR A 1 87 ? 12.735 2.425 -10.537 1.00 91.06 87 THR A O 1
ATOM 642 N N . PRO A 1 88 ? 12.677 4.647 -10.834 1.00 87.00 88 PRO A N 1
ATOM 643 C CA . PRO A 1 88 ? 13.791 4.888 -9.931 1.00 87.00 88 PRO A CA 1
ATOM 644 C C . PRO A 1 88 ? 13.401 4.652 -8.465 1.00 87.00 88 PRO A C 1
ATOM 646 O O . PRO A 1 88 ? 12.309 4.994 -8.002 1.00 87.00 88 PRO A O 1
ATOM 649 N N . GLY A 1 89 ? 14.344 4.119 -7.689 1.00 89.12 89 GLY A N 1
ATOM 650 C CA . GLY A 1 89 ? 14.187 3.949 -6.247 1.00 89.12 89 GLY A CA 1
ATOM 651 C C . GLY A 1 89 ? 13.061 2.982 -5.866 1.00 89.12 89 GLY A C 1
ATOM 652 O O . GLY A 1 89 ? 12.917 1.913 -6.444 1.00 89.12 89 GLY A O 1
ATOM 653 N N . ALA A 1 90 ? 12.293 3.329 -4.830 1.00 89.25 90 ALA A N 1
ATOM 654 C CA . ALA A 1 90 ? 11.215 2.477 -4.315 1.00 89.25 90 ALA A CA 1
ATOM 655 C C . ALA A 1 90 ? 9.881 2.650 -5.061 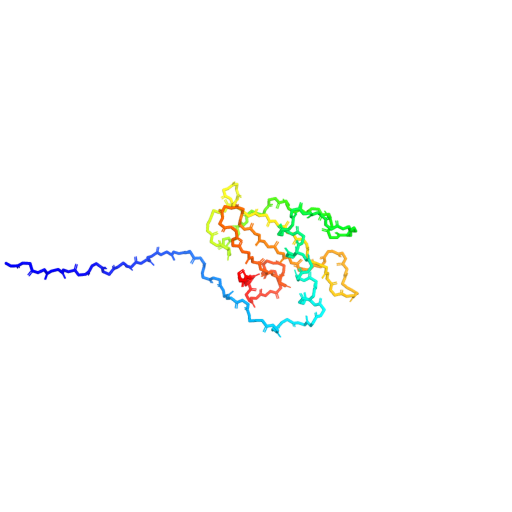1.00 89.25 90 ALA A C 1
ATOM 657 O O . ALA A 1 90 ? 8.900 2.009 -4.687 1.00 89.25 90 ALA A O 1
ATOM 658 N N . GLY A 1 91 ? 9.819 3.570 -6.028 1.00 93.38 91 GLY A N 1
ATOM 659 C CA . GLY A 1 91 ? 8.578 3.996 -6.668 1.00 93.38 91 GLY A CA 1
ATOM 660 C C . GLY A 1 91 ? 7.494 4.497 -5.696 1.00 93.38 91 GLY A C 1
ATOM 661 O O . GLY A 1 91 ? 7.726 4.593 -4.481 1.00 93.38 91 GLY A O 1
ATOM 662 N N . PRO A 1 92 ? 6.303 4.820 -6.226 1.00 95.69 92 PRO A N 1
ATOM 663 C CA . PRO A 1 92 ? 5.185 5.344 -5.442 1.00 95.69 92 PRO A CA 1
ATOM 664 C C . PRO A 1 92 ? 4.350 4.252 -4.758 1.00 95.69 92 PRO A C 1
ATOM 666 O O . PRO A 1 92 ? 3.616 4.542 -3.818 1.00 95.69 92 PRO A O 1
ATOM 669 N N . LEU A 1 93 ? 4.470 2.999 -5.209 1.00 97.50 93 LEU A N 1
ATOM 670 C CA . LEU A 1 93 ? 3.545 1.929 -4.848 1.00 97.50 93 LEU A CA 1
ATOM 671 C C . LEU A 1 93 ? 3.743 1.452 -3.405 1.00 97.50 93 LEU A C 1
ATOM 673 O O . LEU A 1 93 ? 4.848 1.045 -3.015 1.00 97.50 93 LEU A O 1
ATOM 677 N N . ARG A 1 94 ? 2.676 1.463 -2.604 1.00 98.31 94 ARG A N 1
ATOM 678 C CA . ARG A 1 94 ? 2.711 1.003 -1.206 1.00 98.31 94 ARG A CA 1
ATOM 679 C C . ARG A 1 94 ? 1.451 0.247 -0.828 1.00 98.31 94 ARG A C 1
ATOM 681 O O . ARG A 1 94 ? 0.364 0.546 -1.311 1.00 98.31 94 ARG A O 1
ATOM 688 N N . VAL A 1 95 ? 1.615 -0.673 0.115 1.00 98.44 95 VAL A N 1
ATOM 689 C CA . VAL A 1 95 ? 0.522 -1.228 0.911 1.00 98.44 95 VAL A CA 1
ATOM 690 C C . VAL A 1 95 ? 0.587 -0.631 2.309 1.00 98.44 95 VAL A C 1
ATOM 692 O O . VAL A 1 95 ? 1.665 -0.526 2.894 1.00 98.44 95 VAL A O 1
ATOM 695 N N . VAL A 1 96 ? -0.565 -0.264 2.854 1.00 98.44 96 VAL A N 1
ATOM 696 C CA . VAL A 1 96 ? -0.726 0.197 4.229 1.00 98.44 96 VAL A CA 1
ATOM 697 C C . VAL A 1 96 ? -1.741 -0.708 4.920 1.00 98.44 96 VAL A C 1
ATOM 699 O O . VAL A 1 96 ? -2.867 -0.833 4.450 1.00 98.44 96 VAL A O 1
ATOM 702 N N . ARG A 1 97 ? -1.356 -1.362 6.018 1.00 98.31 97 ARG A N 1
ATOM 703 C CA . ARG A 1 97 ? -2.220 -2.294 6.760 1.00 98.31 97 ARG A CA 1
ATOM 704 C C . ARG A 1 97 ? -2.478 -1.784 8.164 1.00 98.31 97 ARG A C 1
ATOM 706 O O . ARG A 1 97 ? -1.547 -1.350 8.839 1.00 98.31 97 ARG A O 1
ATOM 713 N N . ASN A 1 98 ? -3.733 -1.827 8.587 1.00 97.81 98 ASN A N 1
ATOM 714 C CA . ASN A 1 98 ? -4.130 -1.591 9.964 1.00 97.81 98 ASN A CA 1
ATOM 715 C C . ASN A 1 98 ? -3.797 -2.844 10.786 1.00 97.81 98 ASN A C 1
ATOM 717 O O . ASN A 1 98 ? -4.381 -3.902 10.556 1.00 97.81 98 ASN A O 1
ATOM 721 N N . ASP A 1 99 ? -2.875 -2.745 11.741 1.00 94.69 99 ASP A N 1
ATOM 722 C CA . ASP A 1 99 ? -2.465 -3.903 12.552 1.00 94.69 99 ASP A CA 1
ATOM 723 C C . ASP A 1 99 ? -3.534 -4.341 13.566 1.00 94.69 99 ASP A C 1
ATOM 725 O O . ASP A 1 99 ? -3.459 -5.446 14.100 1.00 94.69 99 ASP A O 1
ATOM 729 N N . GLN A 1 100 ? -4.525 -3.491 13.842 1.00 95.06 100 GLN A N 1
ATOM 730 C CA . GLN A 1 100 ? -5.599 -3.776 14.794 1.00 95.06 100 GLN A CA 1
ATOM 731 C C . GLN A 1 100 ? -6.783 -4.469 14.115 1.00 95.06 100 GLN A C 1
ATOM 733 O O . GLN A 1 100 ? -7.346 -5.406 14.674 1.00 95.06 100 GLN A O 1
ATOM 738 N N . THR A 1 101 ? -7.166 -4.014 12.917 1.00 95.44 101 THR A N 1
ATOM 739 C CA . THR A 1 101 ? -8.343 -4.531 12.192 1.00 95.44 101 THR A CA 1
ATOM 740 C C . THR A 1 101 ? -7.983 -5.502 11.071 1.00 95.44 101 THR A C 1
ATOM 742 O O . THR A 1 101 ? -8.831 -6.263 10.617 1.00 95.44 101 THR A O 1
ATOM 745 N N . GLY A 1 102 ? -6.734 -5.481 10.600 1.00 95.38 102 GLY A N 1
ATOM 746 C CA . GLY A 1 102 ? -6.286 -6.222 9.424 1.00 95.38 102 GLY A CA 1
ATOM 747 C C . GLY A 1 102 ? -6.641 -5.558 8.091 1.00 95.38 102 GLY A C 1
ATOM 748 O O . GLY A 1 102 ? -6.150 -6.017 7.058 1.00 95.38 102 GLY A O 1
ATOM 749 N N . GLU A 1 103 ? -7.427 -4.477 8.100 1.00 96.62 103 GLU A N 1
ATOM 750 C CA . GLU A 1 103 ? -7.803 -3.748 6.887 1.00 96.62 103 GLU A CA 1
ATOM 751 C C . GLU A 1 103 ? -6.564 -3.283 6.132 1.00 96.62 103 GLU A C 1
ATOM 753 O O . GLU A 1 103 ? -5.633 -2.709 6.706 1.00 96.62 103 GLU A O 1
ATOM 758 N N . THR A 1 104 ? -6.560 -3.537 4.830 1.00 98.12 104 THR A N 1
ATOM 759 C CA . THR A 1 104 ? -5.394 -3.314 3.987 1.00 98.12 104 THR A CA 1
ATOM 760 C C . THR A 1 104 ? -5.743 -2.356 2.863 1.00 98.12 104 THR A C 1
ATOM 762 O O . THR A 1 104 ? -6.799 -2.442 2.244 1.00 98.12 104 THR A O 1
ATOM 765 N N . TYR A 1 105 ? -4.843 -1.422 2.600 1.00 98.31 105 TYR A N 1
ATOM 766 C CA . TYR A 1 105 ? -5.024 -0.347 1.643 1.00 98.31 105 TYR A CA 1
ATOM 767 C C . TYR A 1 105 ? -3.838 -0.306 0.693 1.00 98.31 105 TYR A C 1
ATOM 769 O O . TYR A 1 105 ? -2.706 -0.596 1.076 1.00 98.31 105 TYR A O 1
ATOM 777 N N . TYR A 1 106 ? -4.100 0.064 -0.549 1.00 98.38 106 TYR A N 1
ATOM 778 C CA . TYR A 1 106 ? -3.111 0.190 -1.604 1.00 98.38 106 TYR A CA 1
ATOM 779 C C . TYR A 1 106 ? -3.086 1.621 -2.131 1.00 98.38 106 TYR A C 1
ATOM 781 O O . TYR A 1 106 ? -4.131 2.264 -2.229 1.00 98.38 106 TYR A O 1
ATOM 789 N N . THR A 1 107 ? -1.899 2.114 -2.472 1.00 98.06 107 THR A N 1
ATOM 790 C CA . THR A 1 107 ? -1.714 3.398 -3.153 1.00 98.06 107 THR A CA 1
ATOM 791 C C . THR A 1 107 ? -0.742 3.237 -4.312 1.00 98.06 107 THR A C 1
ATOM 793 O O . THR A 1 107 ? 0.328 2.639 -4.159 1.00 98.06 107 THR A O 1
ATOM 796 N N . TRP A 1 108 ? -1.114 3.805 -5.459 1.00 96.31 108 TRP A N 1
ATOM 797 C CA . TRP A 1 108 ? -0.237 4.017 -6.613 1.00 96.31 108 TRP A CA 1
ATOM 798 C C . TRP A 1 108 ? 0.177 5.486 -6.768 1.00 96.31 108 TRP A C 1
ATOM 800 O O . TRP A 1 108 ? 0.988 5.816 -7.631 1.00 96.31 108 TRP A O 1
ATOM 810 N N . THR A 1 109 ? -0.349 6.369 -5.915 1.00 96.00 109 THR A N 1
ATOM 811 C CA . THR A 1 109 ? -0.183 7.823 -6.016 1.00 96.00 109 THR A CA 1
ATOM 812 C C . THR A 1 109 ? 0.811 8.393 -5.011 1.00 96.00 109 THR A C 1
ATOM 814 O O . THR A 1 109 ? 0.877 9.603 -4.823 1.00 96.00 109 THR A O 1
ATOM 817 N N . HIS A 1 110 ? 1.567 7.523 -4.329 1.00 95.06 110 HIS A N 1
ATOM 818 C CA . HIS A 1 110 ? 2.411 7.892 -3.193 1.00 95.06 110 HIS A CA 1
ATOM 819 C C . HIS A 1 110 ? 1.604 8.668 -2.139 1.00 95.06 110 HIS A C 1
ATOM 821 O O . HIS A 1 110 ? 1.890 9.815 -1.819 1.00 95.06 110 HIS A O 1
ATOM 827 N N . TYR A 1 111 ? 0.555 8.017 -1.627 1.00 96.69 111 TYR A N 1
ATOM 828 C CA . TYR A 1 111 ? -0.355 8.545 -0.599 1.00 96.69 111 TYR A CA 1
ATOM 829 C C . TYR A 1 111 ? -1.187 9.769 -1.021 1.00 96.69 111 TYR A C 1
ATOM 831 O O . TYR A 1 111 ? -1.817 10.391 -0.168 1.00 96.69 111 TYR A O 1
ATOM 839 N N . GLY A 1 112 ? -1.246 10.076 -2.319 1.00 95.69 112 GLY A N 1
ATOM 840 C CA . GLY A 1 112 ? -1.994 11.207 -2.871 1.00 95.69 112 GLY A CA 1
ATOM 841 C C . GLY A 1 112 ? -1.126 12.257 -3.561 1.00 95.69 112 GLY A C 1
ATOM 842 O O . GLY A 1 112 ? -1.670 13.091 -4.280 1.00 95.69 112 GLY A O 1
ATOM 843 N N . ASP A 1 113 ? 0.203 12.196 -3.411 1.00 94.75 113 ASP A N 1
ATOM 844 C CA . ASP A 1 113 ? 1.138 13.166 -4.002 1.00 94.75 113 ASP A CA 1
ATOM 845 C C . ASP A 1 113 ? 0.960 13.321 -5.522 1.00 94.75 113 ASP A C 1
ATOM 847 O O . ASP A 1 113 ? 1.102 14.423 -6.053 1.00 94.75 113 ASP A O 1
ATOM 851 N N . SER A 1 114 ? 0.662 12.229 -6.235 1.00 93.19 114 SER A N 1
ATOM 852 C CA . SER A 1 114 ? 0.472 12.244 -7.692 1.00 93.19 114 SER A CA 1
ATOM 853 C C . SER A 1 114 ? -0.983 12.128 -8.156 1.00 93.19 114 SER A C 1
ATOM 855 O O . SER A 1 114 ? -1.217 11.996 -9.358 1.00 93.19 114 SER A O 1
ATOM 857 N N . GLY A 1 115 ? -1.960 12.207 -7.244 1.00 93.75 115 GLY A N 1
ATOM 858 C CA . GLY A 1 115 ? -3.380 12.291 -7.596 1.00 93.75 115 GLY A CA 1
ATOM 859 C C . GLY A 1 115 ? -4.328 11.507 -6.690 1.00 93.75 115 GLY A C 1
ATOM 860 O O . GLY A 1 115 ? -3.928 10.871 -5.713 1.00 93.75 115 GLY A O 1
ATOM 861 N N . ASP A 1 116 ? -5.608 11.538 -7.062 1.00 92.56 116 ASP A N 1
ATOM 862 C CA . ASP A 1 116 ? -6.699 10.863 -6.361 1.00 92.56 116 ASP A CA 1
ATOM 863 C C . ASP A 1 116 ? -7.184 9.593 -7.098 1.00 92.56 116 ASP A C 1
ATOM 865 O O . ASP A 1 116 ? -7.126 9.529 -8.329 1.00 92.56 116 ASP A O 1
ATOM 869 N N . PRO A 1 117 ? -7.719 8.595 -6.369 1.00 94.31 117 PRO A N 1
ATOM 870 C CA . PRO A 1 117 ? -7.759 8.530 -4.910 1.00 94.31 117 PRO A CA 1
ATOM 871 C C . PRO A 1 117 ? -6.369 8.261 -4.311 1.00 94.31 117 PRO A C 1
ATOM 873 O O . PRO A 1 117 ? -5.561 7.526 -4.874 1.00 94.31 117 PRO A O 1
ATOM 876 N N . ALA A 1 118 ? -6.107 8.818 -3.126 1.00 96.69 118 ALA A N 1
ATOM 877 C CA . ALA A 1 118 ? -4.873 8.555 -2.379 1.00 96.69 118 ALA A CA 1
ATOM 878 C C . ALA A 1 118 ? -4.690 7.064 -2.045 1.00 96.69 118 ALA A C 1
ATOM 880 O O . ALA A 1 118 ? -3.573 6.546 -2.077 1.00 96.69 118 ALA A O 1
ATOM 881 N N . PHE A 1 119 ? -5.792 6.382 -1.724 1.00 97.62 119 PHE A N 1
ATOM 882 C CA . PHE A 1 119 ? -5.818 4.969 -1.369 1.00 97.62 119 PHE A CA 1
ATOM 883 C C . PHE A 1 119 ? -7.060 4.280 -1.920 1.00 97.62 119 PHE A C 1
ATOM 885 O O . PHE A 1 119 ? -8.123 4.888 -2.056 1.00 97.62 119 PHE A O 1
ATOM 892 N N . VAL A 1 120 ? -6.934 2.974 -2.122 1.00 97.25 120 VAL A N 1
ATOM 893 C CA . VAL A 1 120 ? -8.059 2.050 -2.269 1.00 97.25 120 VAL A CA 1
ATOM 894 C C . VAL A 1 120 ? -7.945 0.924 -1.250 1.00 97.25 120 VAL A C 1
ATOM 896 O O . VAL A 1 120 ? -6.842 0.505 -0.903 1.00 97.25 120 VAL A O 1
ATOM 899 N N . GLN A 1 121 ? -9.071 0.411 -0.766 1.00 97.31 121 GLN A N 1
ATOM 900 C CA . GLN A 1 121 ? -9.101 -0.754 0.110 1.00 97.31 121 GLN A CA 1
ATOM 901 C C . GLN A 1 121 ? -8.890 -2.029 -0.713 1.00 97.31 121 GLN A C 1
ATOM 903 O O . GLN A 1 121 ? -9.609 -2.288 -1.685 1.00 97.31 121 GLN A O 1
ATOM 908 N N . VAL A 1 122 ? -7.915 -2.827 -0.292 1.00 92.75 122 VAL A N 1
ATOM 909 C CA . VAL A 1 122 ? -7.699 -4.205 -0.728 1.00 92.75 122 VAL A CA 1
ATOM 910 C C . VAL A 1 122 ? -8.546 -5.092 0.181 1.00 92.75 122 VAL A C 1
ATOM 912 O O . VAL A 1 122 ? -8.543 -4.884 1.389 1.00 92.75 122 VAL A O 1
ATOM 915 N N . ARG A 1 123 ? -9.310 -6.003 -0.430 1.00 72.81 123 ARG A N 1
ATOM 916 C CA . ARG A 1 123 ? -10.307 -6.885 0.204 1.00 72.81 123 ARG A CA 1
ATOM 917 C C . ARG A 1 123 ? -9.983 -7.315 1.632 1.00 72.81 123 ARG A C 1
ATOM 919 O O . ARG A 1 123 ? -8.887 -7.883 1.828 1.00 72.81 123 ARG A O 1
#

pLDDT: mean 89.17, std 15.89, range [37.97, 98.62]

Foldseek 3Di:
DDDDDDPPPPPPPPQADAAADDPPPDDPVQNVLVVVQVVCVVVVHADDDLQNPQAFPDDACQVNLHGFHGGPRQQKTKTQGCDPPPAPHRALWIKIARPVPRWIWIANCNQAVNHPPSIHTYD

Radius of gyration: 17.32 Å; chains: 1; bounding box: 66×29×39 Å